Protein AF-A0A941JNS1-F1 (afdb_monomer_lite)

Organism: NCBI:txid1521640

pLDDT: mean 78.42, std 8.82, range [54.56, 92.0]

Struct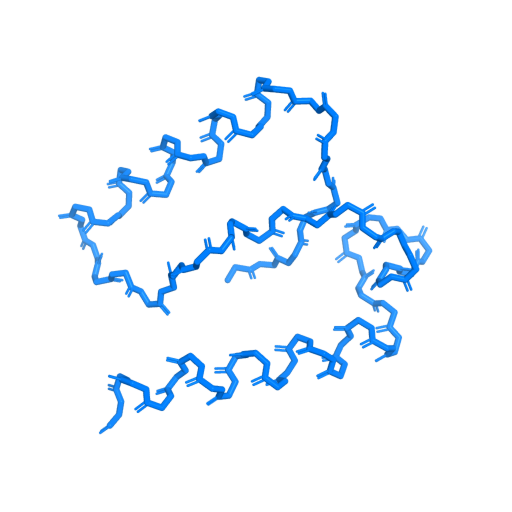ure (mmCIF, N/CA/C/O backbone):
data_AF-A0A941JNS1-F1
#
_entry.id   AF-A0A941JNS1-F1
#
loop_
_atom_site.group_PDB
_atom_site.id
_atom_site.type_symbol
_atom_site.label_atom_id
_atom_site.label_alt_id
_atom_site.label_comp_id
_atom_site.label_asym_id
_atom_site.label_entity_id
_atom_site.label_seq_id
_atom_site.pdbx_PDB_ins_code
_atom_site.Cartn_x
_atom_site.Cartn_y
_atom_site.Cartn_z
_atom_site.occupancy
_atom_site.B_iso_or_equiv
_atom_site.auth_seq_id
_atom_site.auth_comp_id
_atom_site.auth_asym_id
_atom_site.auth_atom_id
_atom_site.pdbx_PDB_model_num
ATOM 1 N N . MET A 1 1 ? -4.588 6.110 1.477 1.00 60.16 1 MET A N 1
ATOM 2 C CA . MET A 1 1 ? -3.214 6.285 0.946 1.00 60.16 1 MET A CA 1
ATOM 3 C C . MET A 1 1 ? -3.169 5.826 -0.511 1.00 60.16 1 MET A C 1
ATOM 5 O O . MET A 1 1 ? -3.812 4.819 -0.810 1.00 60.16 1 MET A O 1
ATOM 9 N N . PRO A 1 2 ? -2.516 6.565 -1.427 1.00 69.94 2 PRO A N 1
ATOM 10 C CA . PRO A 1 2 ? -2.348 6.125 -2.813 1.00 69.94 2 PRO A CA 1
ATOM 11 C C . PRO A 1 2 ? -1.467 4.872 -2.867 1.00 69.94 2 PRO A C 1
ATOM 13 O O . PRO A 1 2 ? -0.612 4.693 -2.000 1.00 69.94 2 PRO A O 1
ATOM 16 N N . TRP A 1 3 ? -1.682 4.010 -3.864 1.00 80.81 3 TRP A N 1
ATOM 17 C CA . TRP A 1 3 ? -0.693 2.981 -4.174 1.00 80.81 3 TRP A CA 1
ATOM 18 C C . TRP A 1 3 ? 0.593 3.639 -4.662 1.00 80.81 3 TRP A C 1
ATOM 20 O O . TRP A 1 3 ? 0.552 4.619 -5.406 1.00 80.81 3 TRP A O 1
ATOM 30 N N . ILE A 1 4 ? 1.719 3.091 -4.233 1.00 75.88 4 ILE A N 1
ATOM 31 C CA . ILE A 1 4 ? 3.059 3.514 -4.611 1.00 75.88 4 ILE A CA 1
ATOM 32 C C . ILE A 1 4 ? 3.716 2.301 -5.247 1.00 75.88 4 ILE A C 1
ATOM 34 O O . ILE A 1 4 ? 3.737 1.239 -4.633 1.00 75.88 4 ILE A O 1
ATOM 38 N N . ILE A 1 5 ? 4.247 2.441 -6.459 1.00 72.00 5 ILE A N 1
ATOM 39 C CA . ILE A 1 5 ? 5.050 1.368 -7.041 1.00 72.00 5 ILE A CA 1
ATOM 40 C C . ILE A 1 5 ? 6.426 1.360 -6.374 1.00 72.00 5 ILE A C 1
ATOM 42 O O . ILE A 1 5 ? 7.164 2.346 -6.423 1.00 72.00 5 ILE A O 1
ATOM 46 N N . SER A 1 6 ? 6.740 0.284 -5.673 1.00 71.06 6 SER A N 1
ATOM 47 C CA . SER A 1 6 ? 8.027 0.068 -5.017 1.00 71.06 6 SER A CA 1
ATOM 48 C C . SER A 1 6 ? 8.022 -1.373 -4.520 1.00 71.06 6 SER A C 1
ATOM 50 O O . SER A 1 6 ? 7.025 -1.812 -3.969 1.00 71.06 6 SER A O 1
ATOM 52 N N . ASP A 1 7 ? 9.086 -2.130 -4.730 1.00 66.50 7 ASP A N 1
ATOM 53 C CA . ASP A 1 7 ? 9.191 -3.509 -4.228 1.00 66.50 7 ASP A CA 1
ATOM 54 C C . ASP A 1 7 ? 10.638 -3.921 -3.951 1.00 66.50 7 ASP A C 1
ATOM 56 O O . ASP A 1 7 ? 10.902 -4.729 -3.064 1.00 66.50 7 ASP A O 1
ATOM 60 N N . THR A 1 8 ? 11.593 -3.306 -4.652 1.00 67.69 8 THR A N 1
ATOM 61 C CA . THR A 1 8 ? 13.018 -3.622 -4.516 1.00 67.69 8 THR A CA 1
ATOM 62 C C . THR A 1 8 ? 13.803 -2.706 -3.576 1.00 67.69 8 THR A C 1
ATOM 64 O O . THR A 1 8 ? 14.902 -3.077 -3.167 1.00 67.69 8 THR A O 1
ATOM 67 N N . ASP A 1 9 ? 13.307 -1.508 -3.245 1.00 79.25 9 ASP A N 1
ATOM 68 C CA . ASP A 1 9 ? 14.062 -0.543 -2.431 1.00 79.25 9 ASP A CA 1
ATOM 69 C C . ASP A 1 9 ? 13.741 -0.671 -0.933 1.00 79.25 9 ASP A C 1
ATOM 71 O O . ASP A 1 9 ? 12.757 -0.127 -0.422 1.00 79.25 9 ASP A O 1
ATOM 75 N N . ILE A 1 10 ? 14.608 -1.398 -0.226 1.00 79.69 10 ILE A N 1
ATOM 76 C CA . ILE A 1 10 ? 14.490 -1.688 1.208 1.00 79.69 10 ILE A CA 1
ATOM 77 C C . ILE A 1 10 ? 14.412 -0.405 2.048 1.00 79.69 10 ILE A C 1
ATOM 79 O O . ILE A 1 10 ? 13.673 -0.379 3.038 1.00 79.69 10 ILE A O 1
ATOM 83 N N . ASP A 1 11 ? 15.117 0.661 1.663 1.00 80.69 11 ASP A N 1
ATOM 84 C CA . ASP A 1 11 ? 15.135 1.916 2.422 1.00 80.69 11 ASP A CA 1
ATOM 85 C C . ASP A 1 11 ? 13.792 2.652 2.305 1.00 80.69 11 ASP A C 1
ATOM 87 O O . ASP A 1 11 ? 13.245 3.132 3.309 1.00 80.69 11 ASP A O 1
ATOM 91 N N . SER A 1 12 ? 13.204 2.668 1.104 1.00 75.56 12 SER A N 1
ATOM 92 C CA . SER A 1 12 ? 11.854 3.195 0.868 1.00 75.56 12 SER A CA 1
ATOM 93 C C . SER A 1 12 ? 10.788 2.394 1.613 1.00 75.56 12 SER A C 1
ATOM 95 O O . SER A 1 12 ? 9.934 2.982 2.282 1.00 75.56 12 SER A O 1
ATOM 97 N N . ILE A 1 13 ? 10.863 1.059 1.574 1.00 77.56 13 ILE A N 1
ATOM 98 C CA . ILE A 1 13 ? 9.942 0.178 2.312 1.00 77.56 13 ILE A CA 1
ATOM 99 C C . ILE A 1 13 ? 10.045 0.442 3.817 1.00 77.56 13 ILE A C 1
ATOM 101 O O . ILE A 1 13 ? 9.030 0.601 4.496 1.00 77.56 13 ILE A O 1
ATOM 105 N N . THR A 1 14 ? 11.265 0.522 4.346 1.00 82.00 14 THR A N 1
ATOM 106 C CA . THR A 1 14 ? 11.514 0.759 5.775 1.00 82.00 14 THR A CA 1
ATOM 107 C C . THR A 1 14 ? 10.993 2.125 6.210 1.00 82.00 14 THR A C 1
ATOM 109 O O . THR A 1 14 ? 10.338 2.242 7.245 1.00 82.00 14 THR A O 1
ATOM 112 N N . THR A 1 15 ? 11.216 3.159 5.399 1.00 81.38 15 THR A N 1
ATOM 113 C CA . THR A 1 15 ? 10.708 4.508 5.672 1.00 81.38 15 THR A CA 1
ATOM 114 C C . THR A 1 15 ? 9.181 4.541 5.677 1.00 81.38 15 THR A C 1
ATOM 116 O O . THR A 1 15 ? 8.586 5.110 6.594 1.00 81.38 15 THR A O 1
ATOM 119 N N . ALA A 1 16 ? 8.534 3.889 4.708 1.00 78.56 16 ALA A N 1
ATOM 120 C CA . ALA A 1 16 ? 7.078 3.799 4.650 1.00 78.56 16 ALA A CA 1
ATOM 121 C C . ALA A 1 16 ? 6.491 3.059 5.863 1.00 78.56 16 ALA A C 1
ATOM 123 O O . ALA A 1 16 ? 5.521 3.543 6.447 1.00 78.56 16 ALA A O 1
ATOM 124 N N . LYS A 1 17 ? 7.114 1.949 6.292 1.00 79.38 17 LYS A N 1
ATOM 125 C CA . LYS A 1 17 ? 6.756 1.228 7.532 1.00 79.38 17 LYS A CA 1
ATOM 126 C C . LYS A 1 17 ? 6.840 2.134 8.753 1.00 79.38 17 LYS A C 1
ATOM 128 O O . LYS A 1 17 ? 5.890 2.233 9.522 1.00 79.38 17 LYS A O 1
ATOM 133 N N . ASN A 1 18 ? 7.963 2.830 8.918 1.00 84.00 18 ASN A N 1
ATOM 134 C CA . ASN A 1 18 ? 8.183 3.706 10.067 1.00 84.00 18 ASN A CA 1
ATOM 135 C C . ASN A 1 18 ? 7.175 4.860 10.114 1.00 84.00 18 ASN A C 1
ATOM 137 O O . ASN A 1 18 ? 6.688 5.212 11.191 1.00 84.00 18 ASN A O 1
ATOM 141 N N . LEU A 1 19 ? 6.844 5.435 8.954 1.00 81.75 19 LEU A N 1
ATOM 142 C CA . LEU A 1 19 ? 5.829 6.477 8.850 1.00 81.75 19 LEU A CA 1
ATOM 143 C C . LEU A 1 19 ? 4.442 5.947 9.233 1.00 81.75 19 LEU A C 1
ATOM 145 O O . LEU A 1 19 ? 3.762 6.590 10.028 1.00 81.75 19 LEU A O 1
ATOM 149 N N . ALA A 1 20 ? 4.043 4.784 8.710 1.00 78.44 20 ALA A N 1
ATOM 150 C CA . ALA A 1 20 ? 2.764 4.154 9.041 1.00 78.44 20 ALA A CA 1
ATOM 151 C C . ALA A 1 20 ? 2.637 3.899 10.554 1.00 78.44 20 ALA A C 1
ATOM 153 O O . ALA A 1 20 ? 1.696 4.394 11.172 1.00 78.44 20 ALA A O 1
ATOM 154 N N . ASN A 1 21 ? 3.650 3.268 11.159 1.00 81.75 21 ASN A N 1
ATOM 155 C CA . ASN A 1 21 ? 3.707 3.008 12.603 1.00 81.75 21 ASN A CA 1
ATOM 156 C C . ASN A 1 21 ? 3.632 4.296 13.438 1.00 81.75 21 ASN A C 1
ATOM 158 O O . ASN A 1 21 ? 3.050 4.316 14.516 1.00 81.75 21 ASN A O 1
ATOM 162 N N . SER A 1 22 ? 4.23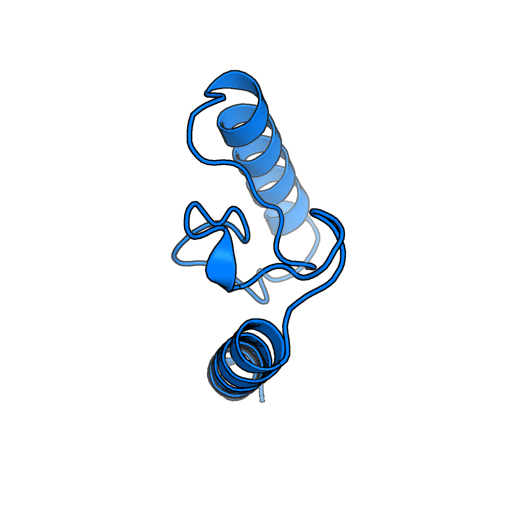8 5.388 12.962 1.00 85.62 22 SER A N 1
ATOM 163 C CA . SER A 1 22 ? 4.206 6.672 13.676 1.00 85.62 22 SER A CA 1
ATOM 164 C C . SER A 1 22 ? 2.829 7.336 13.605 1.00 85.62 22 SER A C 1
ATOM 166 O O . SER A 1 22 ? 2.403 7.972 14.568 1.00 85.62 22 SER A O 1
ATOM 168 N N . LEU A 1 23 ? 2.133 7.203 12.472 1.00 81.81 23 LEU A N 1
ATOM 169 C CA . LEU A 1 23 ? 0.794 7.759 12.277 1.00 81.81 23 LEU A CA 1
ATOM 170 C C . LEU A 1 23 ? -0.270 6.986 13.066 1.00 81.81 23 LEU A C 1
ATOM 172 O O . LEU A 1 23 ? -1.172 7.612 13.618 1.00 81.81 23 LEU A O 1
ATOM 176 N N . GLU A 1 24 ? -0.128 5.666 13.192 1.00 81.06 24 GLU A N 1
ATOM 177 C CA . GLU A 1 24 ? -0.987 4.807 14.027 1.00 81.06 24 GLU A CA 1
ATOM 178 C C . GLU A 1 24 ? -1.122 5.308 15.474 1.00 81.06 24 GLU A C 1
ATOM 180 O O . GLU A 1 24 ? -2.179 5.195 16.090 1.00 81.06 24 GLU A O 1
ATOM 185 N N . LEU A 1 25 ? -0.073 5.927 16.017 1.00 85.50 25 LEU A N 1
ATOM 186 C CA . LEU A 1 25 ? -0.083 6.440 17.389 1.00 85.50 25 LEU A CA 1
ATOM 187 C C . LEU A 1 25 ? -1.049 7.616 17.598 1.00 85.50 25 LEU A C 1
ATOM 189 O O . LEU A 1 25 ? -1.440 7.888 18.733 1.00 85.50 25 LEU A O 1
ATOM 193 N N . ILE A 1 26 ? -1.386 8.350 16.534 1.00 86.06 26 ILE A N 1
ATOM 194 C CA . ILE A 1 26 ? -2.150 9.607 16.612 1.00 86.06 26 ILE A CA 1
ATOM 195 C C . ILE A 1 26 ? -3.488 9.555 15.873 1.00 86.06 26 ILE A C 1
ATOM 197 O O . ILE A 1 26 ? -4.322 10.441 16.053 1.00 86.06 26 ILE A O 1
ATOM 201 N N . THR A 1 27 ? -3.707 8.537 15.047 1.00 77.62 27 THR A N 1
ATOM 202 C CA . THR A 1 27 ? -4.965 8.298 14.343 1.00 77.62 27 THR A CA 1
ATOM 203 C C . THR A 1 27 ? -5.221 6.797 14.275 1.00 77.62 27 THR A C 1
ATOM 205 O O . THR A 1 27 ? -4.266 6.046 14.080 1.00 77.62 27 THR A O 1
ATOM 208 N N . PRO A 1 28 ? -6.485 6.341 14.384 1.00 68.38 28 PRO A N 1
ATOM 209 C CA . PRO A 1 28 ? -6.813 4.946 14.140 1.00 68.38 28 PRO A CA 1
ATOM 210 C C . PRO A 1 28 ? -6.224 4.501 12.809 1.00 68.38 28 PRO A C 1
ATOM 212 O O . PRO A 1 28 ? -6.316 5.223 11.808 1.00 68.38 28 PRO A O 1
ATOM 215 N N . VAL A 1 29 ? -5.624 3.319 12.809 1.00 65.88 29 VAL A N 1
ATOM 216 C CA . VAL A 1 29 ? -5.171 2.677 11.587 1.00 65.88 29 VAL A CA 1
ATOM 217 C C . VAL A 1 29 ? -6.403 2.251 10.818 1.00 65.88 29 VAL A C 1
ATOM 219 O O . VAL A 1 29 ? -7.042 1.249 11.101 1.00 65.88 29 VAL A O 1
ATOM 222 N N . ILE A 1 30 ? -6.745 3.071 9.831 1.00 61.41 30 ILE A N 1
ATOM 223 C CA . ILE A 1 30 ? -7.827 2.820 8.875 1.00 61.41 30 ILE A CA 1
ATOM 224 C C . ILE A 1 30 ? -7.416 1.684 7.899 1.00 61.41 30 ILE A C 1
ATOM 226 O O . ILE A 1 30 ? -8.151 1.358 6.975 1.00 61.41 30 ILE A O 1
ATOM 230 N N . TYR A 1 31 ? -6.188 1.159 8.018 1.00 59.38 31 TYR A N 1
ATOM 231 C CA . TYR A 1 31 ? -5.488 0.438 6.958 1.00 59.38 31 TYR A CA 1
ATOM 232 C C . TYR A 1 31 ? -4.267 -0.351 7.469 1.00 59.38 31 TYR A C 1
ATOM 234 O O . TYR A 1 31 ? -3.329 0.321 7.872 1.00 59.38 31 TYR A O 1
ATOM 242 N N . ASP A 1 32 ? -4.196 -1.685 7.339 1.00 63.06 32 ASP A N 1
ATOM 243 C CA . ASP A 1 32 ? -2.996 -2.390 6.811 1.00 63.06 32 ASP A CA 1
ATOM 244 C C . ASP A 1 32 ? -3.192 -3.918 6.687 1.00 63.06 32 ASP A C 1
ATOM 246 O O . ASP A 1 32 ? -3.744 -4.531 7.591 1.00 63.06 32 ASP A O 1
ATOM 250 N N . GLU A 1 33 ? -2.628 -4.531 5.638 1.00 54.56 33 GLU A N 1
ATOM 251 C CA . GLU A 1 33 ? -2.065 -5.900 5.733 1.00 54.56 33 GLU A CA 1
ATOM 252 C C . GLU A 1 33 ? -0.795 -6.032 4.868 1.00 54.56 33 GLU A C 1
ATOM 254 O O . GLU A 1 33 ? 0.189 -6.635 5.286 1.00 54.56 33 GLU A O 1
ATOM 259 N N . GLU A 1 34 ? -0.746 -5.372 3.714 1.00 63.69 34 GLU A N 1
ATOM 260 C CA . GLU A 1 34 ? 0.502 -5.013 3.041 1.00 63.69 34 GLU A CA 1
ATOM 261 C C . GLU A 1 34 ? 0.483 -3.511 2.833 1.00 63.69 34 GLU A C 1
ATOM 263 O O . GLU A 1 34 ? -0.523 -2.976 2.371 1.00 63.69 34 GLU A O 1
ATOM 268 N N . ILE A 1 35 ? 1.586 -2.823 3.115 1.00 67.69 35 ILE A N 1
ATOM 269 C CA . ILE A 1 35 ? 1.742 -1.388 2.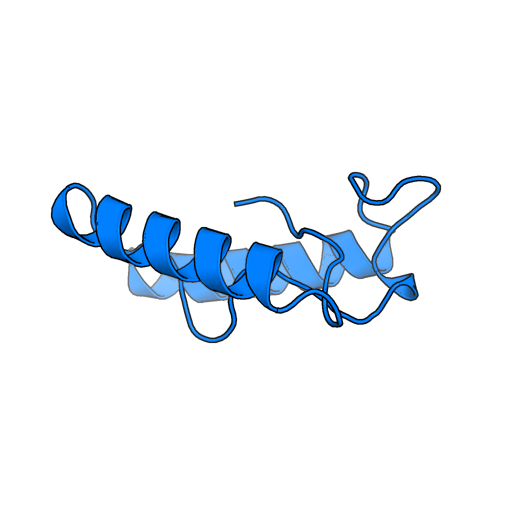851 1.00 67.69 35 ILE A CA 1
ATOM 270 C C . ILE A 1 35 ? 1.261 -1.099 1.422 1.00 67.69 35 ILE A C 1
ATOM 272 O O . ILE A 1 35 ? 1.422 -1.929 0.535 1.00 67.69 35 ILE A O 1
ATOM 276 N N . ASN A 1 36 ? 0.714 0.090 1.144 1.00 75.94 36 ASN A N 1
ATOM 277 C CA . ASN A 1 36 ? 0.262 0.496 -0.206 1.00 75.94 36 ASN A CA 1
ATOM 278 C C . ASN A 1 36 ? 1.375 0.516 -1.284 1.00 75.94 36 ASN A C 1
ATOM 280 O O . ASN A 1 36 ? 1.186 1.045 -2.373 1.00 75.94 36 ASN A O 1
ATOM 284 N N . ILE A 1 37 ? 2.536 -0.023 -0.953 1.00 77.69 37 ILE A N 1
ATOM 285 C CA . ILE A 1 37 ? 3.661 -0.390 -1.786 1.00 77.69 37 ILE A CA 1
ATOM 286 C C . ILE A 1 37 ? 3.250 -1.607 -2.625 1.00 77.69 37 ILE A C 1
ATOM 288 O O . ILE A 1 37 ? 2.900 -2.650 -2.082 1.00 77.69 37 ILE A O 1
ATOM 292 N N . LYS A 1 38 ? 3.228 -1.446 -3.948 1.00 82.25 38 LYS A N 1
ATOM 293 C CA . LYS A 1 38 ? 2.878 -2.494 -4.911 1.00 82.25 38 LYS A CA 1
ATOM 294 C C . LYS A 1 38 ? 4.062 -2.767 -5.832 1.00 82.25 38 LYS A C 1
ATOM 296 O O . LYS A 1 38 ? 4.743 -1.839 -6.262 1.00 82.25 38 LYS A O 1
ATOM 301 N N . ASP A 1 39 ? 4.250 -4.037 -6.148 1.00 82.38 39 ASP A N 1
ATOM 302 C CA . ASP A 1 39 ? 5.299 -4.564 -7.020 1.00 82.38 39 ASP A CA 1
ATOM 303 C C . ASP A 1 39 ? 4.833 -4.744 -8.469 1.00 82.38 39 ASP A C 1
ATOM 305 O O . ASP A 1 39 ? 5.637 -4.667 -9.388 1.00 82.38 39 ASP A O 1
ATOM 309 N N . GLU A 1 40 ? 3.528 -4.918 -8.682 1.00 85.62 40 GLU A N 1
ATOM 310 C CA . GLU A 1 40 ? 2.932 -5.171 -9.992 1.00 85.62 40 GLU A CA 1
ATOM 311 C C . GLU A 1 40 ? 2.765 -3.880 -10.829 1.00 85.62 40 GLU A C 1
ATOM 313 O O . GLU A 1 40 ? 1.828 -3.099 -10.596 1.00 85.62 40 GLU A O 1
ATOM 318 N N . PRO A 1 41 ? 3.614 -3.638 -11.852 1.00 82.56 41 PRO A N 1
ATOM 319 C CA . PRO A 1 41 ? 3.597 -2.388 -12.604 1.00 82.56 41 PRO A CA 1
ATOM 320 C C . PRO A 1 41 ? 2.359 -2.238 -13.489 1.00 82.56 41 PRO A C 1
ATOM 322 O O . PRO A 1 41 ? 1.977 -1.113 -13.803 1.00 82.56 41 PRO A O 1
ATOM 325 N N . SER A 1 42 ? 1.697 -3.340 -13.8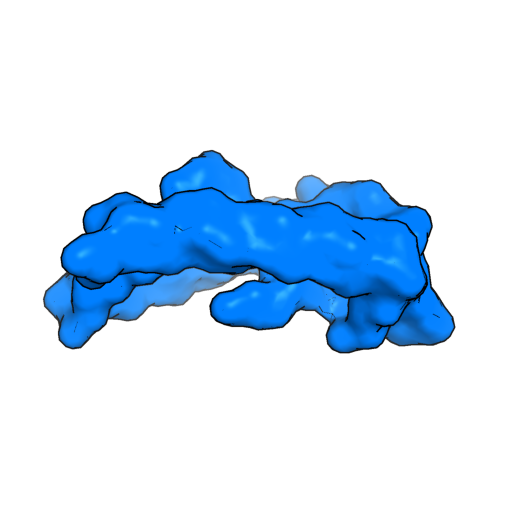71 1.00 86.62 42 SER A N 1
ATOM 326 C CA . SER A 1 42 ? 0.493 -3.301 -14.721 1.00 86.62 42 SER A CA 1
ATOM 327 C C . SER A 1 42 ? -0.705 -2.600 -14.0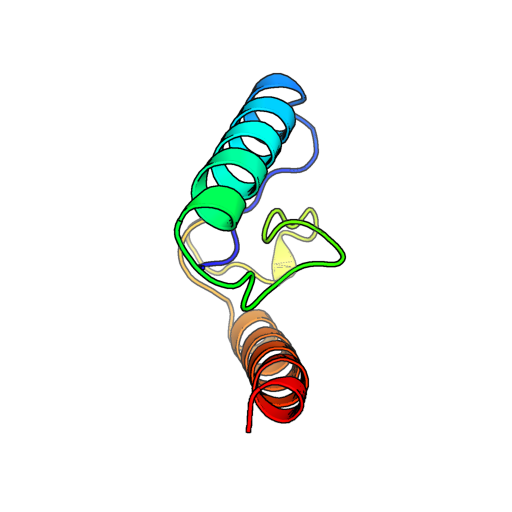65 1.00 86.62 42 SER A C 1
ATOM 329 O O . SER A 1 42 ? -1.644 -2.157 -14.740 1.00 86.62 42 SER A O 1
ATOM 331 N N . PHE A 1 43 ? -0.670 -2.423 -12.744 1.00 86.69 43 PHE A N 1
ATOM 332 C CA . PHE A 1 43 ? -1.658 -1.630 -12.023 1.00 86.69 43 PHE A CA 1
ATOM 333 C C . PHE A 1 43 ? -1.459 -0.119 -12.140 1.00 86.69 43 PHE A C 1
ATOM 335 O O . PHE A 1 43 ? -2.354 0.644 -11.765 1.00 86.69 43 PHE A O 1
ATOM 342 N N . PHE A 1 44 ? -0.336 0.323 -12.693 1.00 87.00 44 PHE A N 1
ATOM 343 C CA . PHE A 1 44 ? -0.022 1.724 -12.909 1.00 87.00 44 PHE A CA 1
ATOM 344 C C . PHE A 1 44 ? -0.165 2.067 -14.398 1.00 87.00 44 PHE A C 1
ATOM 346 O O . PHE A 1 44 ? -0.031 1.218 -15.275 1.00 87.00 44 PHE A O 1
ATOM 353 N N . GLY A 1 45 ? -0.563 3.304 -14.681 1.00 83.12 45 GLY A N 1
ATOM 354 C CA . GLY A 1 45 ? -0.681 3.835 -16.035 1.00 83.12 45 GLY A CA 1
ATOM 355 C C . GLY A 1 45 ? 0.650 4.402 -16.520 1.00 83.12 45 GLY A C 1
ATOM 356 O O . GLY A 1 45 ? 1.720 3.907 -16.179 1.00 83.12 45 GLY A O 1
ATOM 357 N N . ASP A 1 46 ? 0.586 5.503 -17.263 1.00 79.19 46 ASP A N 1
ATOM 358 C CA . ASP A 1 46 ? 1.767 6.132 -17.872 1.00 79.19 46 ASP A CA 1
ATOM 359 C C . ASP A 1 46 ? 2.780 6.673 -16.844 1.00 79.19 46 ASP A C 1
ATOM 361 O O . ASP A 1 46 ? 3.920 6.984 -17.190 1.00 79.19 46 ASP A O 1
ATOM 365 N N . THR A 1 47 ? 2.384 6.799 -15.571 1.00 74.56 47 THR A N 1
ATOM 366 C CA . THR A 1 47 ? 3.288 7.142 -14.470 1.00 74.56 47 THR A CA 1
ATOM 367 C C . THR A 1 47 ? 3.040 6.259 -13.251 1.00 74.56 47 THR A C 1
ATOM 369 O O . THR A 1 47 ? 1.929 5.781 -13.023 1.00 74.56 47 THR A O 1
ATOM 372 N N . CYS A 1 48 ? 4.058 6.148 -12.397 1.00 69.00 48 CYS A N 1
ATOM 373 C CA . CYS A 1 48 ? 4.008 5.454 -11.108 1.00 69.00 48 CYS A CA 1
ATOM 374 C C . CYS A 1 48 ? 3.009 6.032 -10.086 1.00 69.00 48 CYS A C 1
ATOM 376 O O . CYS A 1 48 ? 2.824 5.451 -9.020 1.00 69.00 48 CYS A O 1
ATOM 378 N N . TYR A 1 49 ? 2.375 7.167 -10.392 1.00 68.00 49 TYR A N 1
ATOM 379 C CA . TYR A 1 49 ? 1.408 7.837 -9.518 1.00 68.00 49 TYR A CA 1
ATOM 380 C C . TYR A 1 49 ? -0.040 7.699 -10.001 1.00 68.00 49 TYR A C 1
ATOM 382 O O . TYR A 1 49 ? -0.968 8.015 -9.257 1.00 68.00 49 TYR A O 1
ATOM 390 N N . HIS A 1 50 ? -0.255 7.235 -11.235 1.00 83.56 50 HIS A N 1
ATOM 391 C CA . HIS A 1 50 ? -1.588 7.052 -11.801 1.00 83.56 50 HIS A CA 1
ATOM 392 C C . HIS A 1 50 ? -1.919 5.569 -11.869 1.00 83.56 50 HIS A C 1
ATOM 394 O O . HIS A 1 50 ? -1.159 4.790 -12.430 1.00 83.56 50 HIS A O 1
ATOM 400 N N . LEU A 1 51 ? -3.081 5.177 -11.350 1.00 88.19 51 LEU A N 1
ATOM 401 C CA . LEU A 1 51 ? -3.563 3.807 -11.491 1.00 88.19 51 LEU A CA 1
ATOM 402 C C . LEU A 1 51 ? -4.124 3.566 -12.894 1.00 88.19 51 LEU A C 1
ATOM 404 O O . LEU A 1 51 ? -4.895 4.384 -13.416 1.00 88.19 51 LEU A O 1
ATOM 408 N N . SER A 1 52 ? -3.796 2.409 -13.468 1.00 91.25 52 SER A N 1
ATOM 409 C CA . SER A 1 52 ? -4.445 1.888 -14.670 1.00 91.25 52 SER A CA 1
ATOM 410 C C . SER A 1 52 ? -5.930 1.609 -14.398 1.00 91.25 52 SER A C 1
ATOM 412 O O . SER A 1 52 ? -6.394 1.666 -13.257 1.00 91.25 52 SER A O 1
ATOM 414 N N . ALA A 1 53 ? -6.723 1.324 -15.436 1.00 91.38 53 ALA A N 1
ATOM 415 C CA . ALA A 1 53 ? -8.137 0.985 -15.240 1.00 91.38 53 ALA A CA 1
ATOM 416 C C . ALA A 1 53 ? -8.311 -0.217 -14.295 1.00 91.38 53 ALA A C 1
ATOM 418 O O . ALA A 1 53 ? -9.106 -0.152 -13.360 1.00 91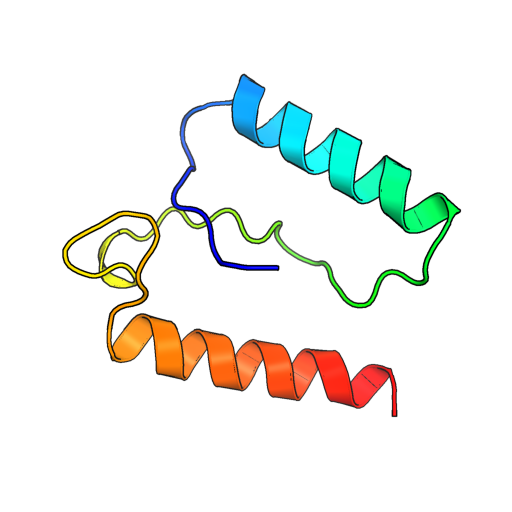.38 53 ALA A O 1
ATOM 419 N N . GLN A 1 54 ? -7.484 -1.244 -14.488 1.00 90.38 54 GLN A N 1
ATOM 420 C CA . GLN A 1 54 ? -7.426 -2.425 -13.634 1.00 90.38 54 GLN A CA 1
ATOM 421 C C . GLN A 1 54 ? -6.955 -2.085 -12.213 1.00 90.38 54 GLN A C 1
ATOM 423 O O . GLN A 1 54 ? -7.547 -2.545 -11.239 1.00 90.38 54 GLN A O 1
ATOM 428 N N . GLY A 1 55 ? -5.925 -1.239 -12.078 1.00 89.56 55 GLY A N 1
ATOM 429 C CA . GLY A 1 55 ? -5.446 -0.786 -10.771 1.00 89.56 55 GLY A CA 1
ATOM 430 C C . GLY A 1 55 ? -6.515 -0.026 -9.985 1.00 89.56 55 GLY A C 1
ATOM 431 O O . GLY A 1 55 ? -6.679 -0.251 -8.789 1.00 89.56 55 GLY A O 1
ATOM 432 N N . ARG A 1 56 ? -7.301 0.828 -10.657 1.00 90.06 56 ARG A N 1
ATOM 433 C CA . ARG A 1 56 ? -8.420 1.553 -10.032 1.00 90.06 56 ARG A CA 1
ATOM 434 C C . ARG A 1 56 ? -9.509 0.611 -9.546 1.00 90.06 56 ARG A C 1
ATOM 436 O O . ARG A 1 56 ? -9.960 0.770 -8.420 1.00 90.06 56 ARG A O 1
ATOM 443 N N . GLU A 1 57 ? -9.911 -0.354 -10.368 1.00 92.00 57 GLU A N 1
ATOM 444 C CA . GLU A 1 57 ? -10.933 -1.336 -9.997 1.00 92.00 57 GLU A CA 1
ATOM 445 C C . GLU A 1 57 ? -10.516 -2.119 -8.750 1.00 92.00 57 GLU A C 1
ATOM 447 O O . GLU A 1 57 ? -11.235 -2.116 -7.750 1.00 92.00 57 GLU A O 1
ATOM 452 N N . LYS A 1 58 ? -9.308 -2.696 -8.766 1.00 89.06 58 LYS A N 1
ATOM 453 C CA . LYS A 1 58 ? -8.773 -3.438 -7.621 1.00 89.06 58 LYS A CA 1
ATOM 454 C C . LYS A 1 58 ? -8.672 -2.552 -6.378 1.00 89.06 58 LYS A C 1
ATOM 456 O O . LYS A 1 58 ? -9.129 -2.947 -5.308 1.00 89.06 58 LYS A O 1
ATOM 461 N N . ARG A 1 59 ? -8.161 -1.324 -6.518 1.00 86.62 59 ARG A N 1
ATOM 462 C CA . ARG A 1 59 ? -8.057 -0.386 -5.396 1.00 86.62 59 ARG A CA 1
ATOM 463 C C . ARG A 1 59 ? -9.420 0.007 -4.824 1.00 86.62 59 ARG A C 1
ATOM 465 O O . ARG A 1 59 ? -9.550 0.162 -3.614 1.00 86.62 59 ARG A O 1
ATOM 472 N N . SER A 1 60 ? -10.438 0.178 -5.659 1.00 88.25 60 SER A N 1
ATOM 473 C CA . SER A 1 60 ? -11.788 0.496 -5.192 1.00 88.25 60 SER A CA 1
ATOM 474 C C . SER A 1 60 ? -12.399 -0.637 -4.369 1.00 88.25 60 SER A C 1
ATOM 476 O O . SER A 1 60 ? -13.029 -0.350 -3.353 1.00 88.25 60 SER A O 1
ATOM 478 N N . VAL A 1 61 ? -12.188 -1.895 -4.768 1.00 89.12 61 VAL A N 1
ATOM 479 C CA . VAL A 1 61 ? -12.645 -3.065 -4.001 1.00 89.12 61 VAL A CA 1
ATOM 480 C C . VAL A 1 61 ? -11.940 -3.133 -2.648 1.00 89.12 61 VAL A C 1
ATOM 482 O O . VAL A 1 61 ? -12.623 -3.181 -1.629 1.00 89.12 61 VAL A O 1
ATOM 485 N N . GLU A 1 62 ? -10.607 -3.024 -2.625 1.00 83.88 62 GLU A N 1
ATOM 486 C CA . GLU A 1 62 ? -9.828 -3.025 -1.376 1.00 83.88 62 GLU A CA 1
ATOM 487 C C . GLU A 1 62 ? -10.303 -1.941 -0.402 1.00 83.88 62 GLU A C 1
ATOM 489 O O . GLU A 1 62 ? -10.525 -2.210 0.774 1.00 83.88 62 GLU A O 1
ATOM 494 N N . LEU A 1 63 ? -10.499 -0.710 -0.889 1.00 82.31 63 LEU A N 1
ATOM 495 C CA . LEU A 1 63 ? -10.976 0.390 -0.050 1.00 82.31 63 LEU A CA 1
ATOM 496 C C . LEU A 1 63 ? -12.385 0.127 0.486 1.00 82.31 63 LEU A C 1
ATOM 498 O O . LEU A 1 63 ? -12.669 0.445 1.637 1.00 82.31 63 LEU A O 1
ATOM 502 N N . ALA A 1 64 ? -13.274 -0.433 -0.335 1.00 85.69 64 ALA A N 1
ATOM 503 C CA . ALA A 1 64 ? -14.633 -0.750 0.085 1.00 85.69 64 ALA A CA 1
ATOM 504 C C . ALA A 1 64 ? -14.668 -1.864 1.140 1.00 85.69 64 ALA A C 1
ATOM 506 O O . ALA A 1 64 ? -15.526 -1.830 2.016 1.00 85.69 64 ALA A O 1
ATOM 507 N N . GLU A 1 65 ? -13.768 -2.843 1.065 1.00 82.62 65 GLU A N 1
ATOM 508 C CA . GLU A 1 65 ? -13.618 -3.885 2.083 1.00 82.62 65 GLU A CA 1
ATOM 509 C C . GLU A 1 65 ? -13.047 -3.310 3.379 1.00 82.62 65 GLU A C 1
ATOM 511 O O . GLU A 1 65 ? -13.664 -3.463 4.426 1.00 82.62 65 GLU A O 1
ATOM 516 N N . GLN A 1 66 ? -11.959 -2.544 3.293 1.00 75.81 66 GLN A N 1
ATOM 517 C CA . GLN A 1 66 ? -11.288 -1.937 4.449 1.00 75.81 66 GLN A CA 1
ATOM 518 C C . GLN A 1 66 ? -12.178 -0.947 5.212 1.00 75.81 66 GLN A C 1
ATOM 520 O O . GLN A 1 66 ? -12.117 -0.857 6.434 1.00 75.81 66 GLN A O 1
ATOM 525 N N . LEU A 1 67 ? -13.030 -0.197 4.506 1.00 77.31 67 LEU A N 1
ATOM 526 C CA . LEU A 1 67 ? -13.946 0.753 5.140 1.00 77.31 67 LEU A CA 1
ATOM 527 C C . LEU A 1 67 ? -15.124 0.082 5.854 1.00 77.31 67 LEU A C 1
ATOM 529 O O . LEU A 1 67 ? -15.719 0.718 6.722 1.00 77.31 67 LEU A O 1
ATOM 533 N N . LYS A 1 68 ? -15.481 -1.165 5.516 1.00 79.56 68 LYS A N 1
ATOM 534 C CA . LYS A 1 68 ? -16.572 -1.876 6.206 1.00 79.56 68 LYS A CA 1
ATOM 535 C C . LYS A 1 68 ? -16.247 -2.139 7.668 1.00 79.56 68 LYS A C 1
ATOM 537 O O . LYS A 1 68 ? -17.151 -2.068 8.484 1.00 79.56 68 LYS A O 1
ATOM 542 N N . ASP A 1 69 ? -14.986 -2.398 7.996 1.00 70.38 69 ASP A N 1
ATOM 543 C CA . ASP A 1 69 ? -14.579 -2.720 9.369 1.00 70.38 69 ASP A CA 1
ATOM 544 C C . ASP A 1 69 ? -14.615 -1.498 10.306 1.00 70.38 69 ASP A C 1
ATOM 546 O O . ASP A 1 69 ? -14.468 -1.627 11.521 1.00 70.38 69 ASP A O 1
ATOM 550 N N . LEU A 1 70 ? -14.826 -0.303 9.747 1.00 69.94 70 LEU A N 1
ATOM 551 C CA . LEU A 1 70 ? -14.827 0.975 10.459 1.00 69.94 70 LEU A CA 1
ATOM 552 C C . LEU A 1 70 ? -16.217 1.615 10.584 1.00 69.94 70 LEU A C 1
ATOM 554 O O . LEU A 1 70 ? -16.338 2.645 11.253 1.00 69.94 70 LEU A O 1
ATOM 558 N N . LEU A 1 71 ? -17.235 1.053 9.922 1.00 64.44 71 LEU A N 1
ATOM 559 C CA . LEU A 1 71 ? -18.617 1.552 9.877 1.00 64.44 71 LEU A CA 1
ATOM 560 C C . LEU A 1 71 ? -19.572 0.592 10.590 1.00 64.44 71 LEU A C 1
ATOM 562 O O . LEU A 1 71 ? -20.448 1.105 11.323 1.00 64.44 71 LEU A O 1
#

Foldseek 3Di:
DAQAADDPDPVVLVVQVVVLVVVCVPDPPLDDDPRSHDPDCQQADPDRRHGDPVVVVVVVVVNVVSVVVVD

Secondary structure (DSSP, 8-state):
---EE-SS-HHHHHHHHHHHHHHHTTS-----SS-SEE--GGGB-SSTTSB-HHHHHHHHHHHHHHHHTT-

Radius of gyration: 12.99 Å; chains: 1; bounding box: 34×16×35 Å

Sequence (71 aa):
MPWIISDTDIDSITTAKNLANSLELITPVIYDEEINIKDEPSFFGDTCYHLSAQGREKRSVELAEQLKDLL